Protein AF-J3CNS2-F1 (afdb_monomer_lite)

Secondary structure (DSSP, 8-state):
----SSTTHHHHHHHHHHHHHHHHHTTTT--HHHHT--GGGTSPPHHHHHHHHHHHHHHHHHHTT-----TTHHHHGGGPPP-TTS-PPP--

Foldsee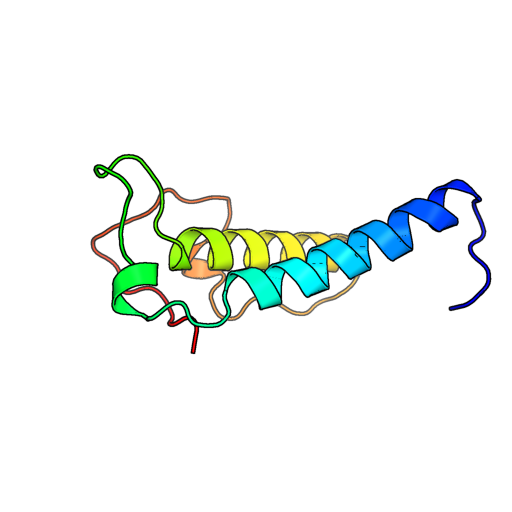k 3Di:
DPDDPDPVCVPVVVVVVVVVVVVVVVCPPQDQVQQCDDDVVPDHGNLLVVLLVVQVVVVVVVVVVNPDHDPQCVCHPPRDDDDPVDDGDTPD

Structure (mmCIF, N/CA/C/O backbone):
data_AF-J3CNS2-F1
#
_entry.id   AF-J3CNS2-F1
#
loop_
_atom_site.group_PDB
_atom_site.id
_atom_site.type_symbol
_atom_site.label_atom_id
_atom_site.label_alt_id
_atom_site.label_comp_id
_atom_site.label_asym_id
_atom_site.label_entity_id
_atom_site.label_seq_id
_atom_site.pdbx_PDB_ins_code
_atom_site.Cartn_x
_atom_site.Cartn_y
_atom_site.Cartn_z
_atom_site.occupancy
_atom_site.B_iso_or_equiv
_atom_site.auth_seq_id
_atom_site.auth_comp_id
_atom_site.auth_asym_id
_atom_site.auth_atom_id
_atom_site.pdbx_PDB_model_num
ATOM 1 N N . MET A 1 1 ? 6.868 -3.702 -25.566 1.00 52.25 1 MET A N 1
ATOM 2 C CA . MET A 1 1 ? 8.228 -3.608 -24.966 1.00 52.25 1 MET A CA 1
ATOM 3 C C . MET A 1 1 ? 8.762 -5.027 -24.961 1.00 52.25 1 MET A C 1
ATOM 5 O O . MET A 1 1 ? 8.719 -5.685 -23.931 1.00 52.25 1 MET A O 1
ATOM 9 N N . ASP A 1 2 ? 9.131 -5.540 -26.136 1.00 57.12 2 ASP A N 1
ATOM 10 C CA . ASP A 1 2 ? 9.018 -6.992 -26.378 1.00 57.12 2 ASP A CA 1
ATOM 11 C C . ASP A 1 2 ? 10.367 -7.683 -26.601 1.00 57.12 2 ASP A C 1
ATOM 13 O O . ASP A 1 2 ? 10.424 -8.868 -26.899 1.00 57.12 2 ASP A O 1
ATOM 17 N N . THR A 1 3 ? 11.475 -6.962 -26.403 1.00 66.50 3 THR A N 1
ATOM 18 C CA . THR A 1 3 ? 12.826 -7.542 -26.390 1.00 66.50 3 THR A CA 1
ATOM 19 C C . THR A 1 3 ? 13.682 -6.873 -25.310 1.00 66.50 3 THR A C 1
ATOM 21 O O . THR A 1 3 ? 14.225 -5.785 -25.525 1.00 66.50 3 THR A O 1
ATOM 24 N N . PRO A 1 4 ? 13.791 -7.462 -24.107 1.00 64.88 4 PRO A N 1
ATOM 25 C CA . PRO A 1 4 ? 14.667 -6.933 -23.073 1.00 64.88 4 PRO A CA 1
ATOM 26 C C . PRO A 1 4 ? 16.142 -7.039 -23.477 1.00 64.88 4 PRO A C 1
ATOM 28 O O . PRO A 1 4 ? 16.611 -8.067 -23.957 1.00 64.88 4 PRO A O 1
ATOM 31 N N . LYS A 1 5 ? 16.917 -5.980 -23.211 1.00 78.00 5 LYS A N 1
ATOM 32 C CA . LYS A 1 5 ? 18.366 -5.943 -23.497 1.00 78.00 5 LYS A CA 1
ATOM 33 C C . LYS A 1 5 ? 19.192 -6.920 -22.645 1.00 78.00 5 LYS A C 1
ATOM 35 O O . LYS A 1 5 ? 20.345 -7.186 -22.965 1.00 78.00 5 LYS A O 1
ATOM 40 N N . SER A 1 6 ? 18.632 -7.424 -21.544 1.00 88.69 6 SER A N 1
ATOM 41 C CA . SER A 1 6 ? 19.291 -8.331 -20.601 1.00 88.69 6 SER A CA 1
ATOM 42 C C . SER A 1 6 ? 18.405 -9.538 -20.331 1.00 88.69 6 SER A C 1
ATOM 44 O O . SER A 1 6 ? 17.251 -9.366 -19.949 1.00 88.69 6 SER A O 1
ATOM 46 N N . LYS A 1 7 ? 18.977 -10.745 -20.404 1.00 89.00 7 LYS A N 1
ATOM 47 C CA . LYS A 1 7 ? 18.281 -12.001 -20.068 1.00 89.00 7 LYS A CA 1
ATOM 48 C C . LYS A 1 7 ? 17.739 -12.036 -18.633 1.00 89.00 7 LYS A C 1
ATOM 50 O O . LYS A 1 7 ? 16.826 -12.787 -18.329 1.00 89.00 7 LYS A O 1
ATOM 55 N N . LYS A 1 8 ? 18.281 -11.217 -17.721 1.00 89.25 8 LYS A N 1
ATOM 56 C CA . LYS A 1 8 ? 17.743 -11.105 -16.351 1.00 89.25 8 LYS A CA 1
ATOM 57 C C . LYS A 1 8 ? 16.354 -10.457 -16.337 1.00 89.25 8 LYS A C 1
ATOM 59 O O . LYS A 1 8 ? 15.533 -10.774 -15.480 1.00 89.25 8 LYS A O 1
ATOM 64 N N . LEU A 1 9 ? 16.085 -9.555 -17.281 1.00 90.88 9 LEU A N 1
ATOM 65 C CA . LEU A 1 9 ? 14.805 -8.856 -17.369 1.00 90.88 9 LEU A CA 1
ATOM 66 C C . LEU A 1 9 ? 13.668 -9.773 -17.838 1.00 90.88 9 LEU A C 1
ATOM 68 O O . LEU A 1 9 ? 12.522 -9.486 -17.500 1.00 90.88 9 LEU A O 1
ATOM 72 N N . ASP A 1 10 ? 13.980 -10.892 -18.504 1.00 89.88 10 ASP A N 1
ATOM 73 C CA . ASP A 1 10 ? 12.997 -11.926 -18.869 1.00 89.88 10 ASP A CA 1
ATOM 74 C C . ASP A 1 10 ? 12.271 -12.497 -17.644 1.00 89.88 10 ASP A C 1
ATOM 76 O O . ASP A 1 10 ? 11.138 -12.949 -17.758 1.00 89.88 10 ASP A O 1
ATOM 80 N N . ILE A 1 11 ? 12.896 -12.449 -16.461 1.00 91.38 11 ILE A N 1
ATOM 81 C CA . ILE A 1 11 ? 12.307 -12.925 -15.201 1.00 91.38 11 ILE A CA 1
ATOM 82 C C . ILE A 1 11 ? 11.816 -11.751 -14.347 1.00 91.38 11 ILE A C 1
ATOM 84 O O . ILE A 1 11 ? 10.730 -11.813 -13.771 1.00 91.38 11 ILE A O 1
ATOM 88 N N . ILE A 1 12 ? 12.585 -10.658 -14.281 1.00 92.62 12 ILE A N 1
ATOM 89 C CA . ILE A 1 12 ? 12.252 -9.504 -13.430 1.00 92.62 12 ILE A CA 1
ATOM 90 C C . ILE A 1 12 ? 10.954 -8.827 -13.889 1.00 92.62 12 ILE A C 1
ATOM 92 O O . ILE A 1 12 ? 10.117 -8.494 -13.052 1.00 92.62 12 ILE A O 1
ATOM 96 N N . ILE A 1 13 ? 10.759 -8.632 -15.200 1.00 91.88 13 ILE A N 1
ATOM 97 C CA . ILE A 1 13 ? 9.575 -7.930 -15.715 1.00 91.88 13 ILE A CA 1
ATOM 98 C C . ILE A 1 13 ? 8.288 -8.723 -15.422 1.00 91.88 13 ILE A C 1
ATOM 100 O O . ILE A 1 13 ? 7.360 -8.133 -14.859 1.00 91.88 13 ILE A O 1
ATOM 104 N N . PRO A 1 14 ? 8.189 -10.034 -15.732 1.00 94.12 14 PRO A N 1
ATOM 105 C CA . PRO A 1 14 ? 7.020 -10.824 -15.351 1.00 94.12 14 PRO A CA 1
ATOM 106 C C . PRO A 1 14 ? 6.800 -10.887 -13.841 1.00 94.12 14 PRO A C 1
ATOM 108 O O . PRO A 1 14 ? 5.662 -10.749 -13.405 1.00 94.12 14 PRO A O 1
ATOM 111 N N . ALA A 1 15 ? 7.861 -11.024 -13.036 1.00 95.69 15 ALA A N 1
ATOM 112 C CA . ALA A 1 15 ? 7.737 -11.047 -11.579 1.00 95.69 15 ALA A CA 1
ATOM 113 C C . ALA A 1 15 ? 7.168 -9.729 -11.030 1.00 95.69 15 ALA A C 1
ATOM 115 O O . ALA A 1 15 ? 6.259 -9.745 -10.204 1.00 95.69 15 ALA A O 1
ATOM 116 N N . TYR A 1 16 ? 7.640 -8.583 -11.531 1.00 93.81 16 TYR A N 1
ATOM 117 C CA . TYR A 1 16 ? 7.115 -7.272 -11.145 1.00 93.81 16 TYR A CA 1
ATOM 118 C C . TYR A 1 16 ? 5.647 -7.080 -11.563 1.00 93.81 16 TYR A C 1
ATOM 120 O O . TYR A 1 16 ? 4.840 -6.554 -10.789 1.00 93.81 16 TYR A O 1
ATOM 128 N N . ARG A 1 17 ? 5.275 -7.538 -12.767 1.00 95.19 17 ARG A N 1
ATOM 129 C CA . ARG A 1 17 ? 3.878 -7.524 -13.237 1.00 95.19 17 ARG A CA 1
ATOM 130 C C . ARG A 1 17 ? 2.990 -8.412 -12.369 1.00 95.19 17 ARG A C 1
ATOM 132 O O . ARG A 1 17 ? 1.966 -7.938 -11.889 1.00 95.19 17 ARG A O 1
ATOM 139 N N . GLY A 1 18 ? 3.416 -9.647 -12.108 1.00 97.06 18 GLY A N 1
ATOM 140 C CA . GLY A 1 18 ? 2.706 -10.590 -11.245 1.00 97.06 18 GLY A CA 1
ATOM 141 C C . GLY A 1 18 ? 2.544 -10.059 -9.823 1.00 97.06 18 GLY A C 1
ATOM 142 O O . GLY A 1 18 ? 1.446 -10.092 -9.282 1.00 97.06 18 GLY A O 1
ATOM 143 N N . HIS A 1 19 ? 3.591 -9.465 -9.243 1.00 96.50 19 HIS A N 1
ATOM 144 C CA . HIS A 1 19 ? 3.495 -8.798 -7.944 1.00 96.50 19 HIS A CA 1
ATOM 145 C C . HIS A 1 19 ? 2.471 -7.656 -7.966 1.00 96.50 19 HIS A C 1
ATOM 147 O O . HIS A 1 19 ? 1.712 -7.484 -7.018 1.00 96.50 19 HIS A O 1
ATOM 1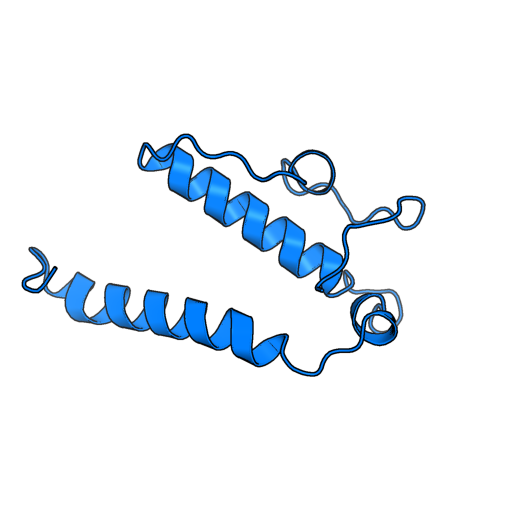53 N N . SER A 1 20 ? 2.457 -6.840 -9.020 1.00 95.81 20 SER A N 1
ATOM 154 C CA . SER A 1 20 ? 1.538 -5.699 -9.117 1.00 95.81 20 SER A CA 1
ATOM 155 C C . SER A 1 20 ? 0.087 -6.132 -9.314 1.00 95.81 20 SER A C 1
ATOM 157 O O . SER A 1 20 ? -0.804 -5.503 -8.756 1.00 95.81 20 SER A O 1
ATOM 159 N N . GLN A 1 21 ? -0.149 -7.226 -10.035 1.00 97.12 21 GLN A N 1
ATOM 160 C CA . GLN A 1 21 ? -1.472 -7.831 -10.153 1.00 97.12 21 GLN A CA 1
ATOM 161 C C . GLN A 1 21 ? -1.922 -8.461 -8.830 1.00 97.12 21 GLN A C 1
ATOM 163 O O . GLN A 1 21 ? -3.015 -8.165 -8.353 1.00 97.12 21 GLN A O 1
ATOM 168 N N . ASN A 1 22 ? -1.062 -9.265 -8.197 1.00 97.31 22 ASN A N 1
ATOM 169 C CA . ASN A 1 22 ? -1.354 -9.883 -6.905 1.00 97.31 22 ASN A CA 1
ATOM 170 C C . ASN A 1 22 ? -1.656 -8.834 -5.838 1.00 97.31 22 ASN A C 1
ATOM 172 O O . ASN A 1 22 ? -2.551 -9.047 -5.034 1.00 97.31 22 ASN A O 1
ATOM 176 N N . PHE A 1 23 ? -0.957 -7.696 -5.853 1.00 96.50 23 PHE A N 1
ATOM 177 C CA . PHE A 1 23 ? -1.222 -6.587 -4.941 1.00 96.50 23 PHE A CA 1
ATOM 178 C C . PHE A 1 23 ? -2.683 -6.116 -4.990 1.00 96.50 23 PHE A C 1
ATOM 180 O O . PHE A 1 23 ? -3.264 -5.879 -3.943 1.00 96.50 23 PHE A O 1
ATOM 187 N N . LEU A 1 24 ? -3.298 -6.035 -6.173 1.00 95.25 24 LEU A N 1
ATOM 188 C CA . LEU A 1 24 ? -4.721 -5.697 -6.287 1.00 95.25 24 LEU A CA 1
ATOM 189 C C . LEU A 1 24 ? -5.613 -6.859 -5.835 1.00 95.25 24 LEU A C 1
ATOM 191 O O . LEU A 1 24 ? -6.578 -6.653 -5.110 1.00 95.25 24 LEU A O 1
ATOM 195 N N . MET A 1 25 ? -5.260 -8.090 -6.215 1.00 96.88 25 MET A N 1
ATOM 196 C CA . MET A 1 25 ? -6.042 -9.281 -5.867 1.00 96.88 25 MET A CA 1
ATOM 197 C C . MET A 1 25 ? -6.109 -9.539 -4.360 1.00 96.88 25 MET A C 1
ATOM 199 O O . MET A 1 25 ? -7.133 -9.997 -3.873 1.00 96.88 25 MET A O 1
ATOM 203 N N . VAL A 1 26 ? -5.037 -9.263 -3.611 1.00 95.62 26 VAL A N 1
ATOM 204 C CA . VAL A 1 26 ? -5.027 -9.475 -2.153 1.00 95.62 26 VAL A CA 1
ATOM 205 C C . VAL A 1 26 ? -5.825 -8.421 -1.389 1.00 95.62 26 VAL A C 1
ATOM 207 O O . VAL A 1 26 ? -6.115 -8.636 -0.218 1.00 95.62 26 VAL A O 1
ATOM 210 N N . LEU A 1 27 ? -6.151 -7.291 -2.021 1.00 96.06 27 LEU A N 1
ATOM 211 C CA . LEU A 1 27 ? -6.992 -6.245 -1.434 1.00 96.06 27 LEU A CA 1
ATOM 212 C C . LEU A 1 27 ? -8.476 -6.448 -1.761 1.00 96.06 27 LEU A C 1
ATOM 214 O O . LEU A 1 27 ? -9.333 -5.911 -1.058 1.00 96.06 27 LEU A O 1
ATOM 218 N N . ASP A 1 28 ? -8.779 -7.231 -2.797 1.00 95.81 28 ASP A N 1
ATOM 219 C CA . ASP A 1 28 ? -10.146 -7.500 -3.228 1.00 95.81 28 ASP A CA 1
ATOM 220 C C . ASP A 1 28 ? -10.967 -8.181 -2.120 1.00 95.81 28 ASP A C 1
ATOM 222 O O . ASP A 1 28 ? -10.515 -9.107 -1.442 1.00 95.81 28 ASP A O 1
ATOM 226 N N . GLY A 1 29 ? -12.188 -7.689 -1.909 1.00 95.44 29 GLY A N 1
ATOM 227 C CA . GLY A 1 29 ? -13.100 -8.184 -0.875 1.00 95.44 29 GLY A CA 1
ATOM 228 C C . GLY A 1 29 ? -12.759 -7.797 0.573 1.00 95.44 29 GLY A C 1
ATOM 229 O O . GLY A 1 29 ? -13.525 -8.136 1.480 1.00 95.44 29 GLY A O 1
ATOM 230 N N . ILE A 1 30 ? -11.667 -7.067 0.834 1.00 95.94 30 ILE A N 1
ATOM 231 C CA . ILE A 1 30 ? -11.384 -6.547 2.177 1.00 95.94 30 ILE A CA 1
ATOM 232 C C . ILE A 1 30 ? -12.299 -5.351 2.459 1.00 95.94 30 ILE A C 1
ATOM 234 O O . ILE A 1 30 ? -12.186 -4.291 1.852 1.00 95.94 30 ILE A O 1
ATOM 238 N N . SER A 1 31 ? -13.202 -5.503 3.427 1.00 96.31 31 SER A N 1
ATOM 239 C CA . SER A 1 31 ? -14.023 -4.393 3.926 1.00 96.31 31 SER A CA 1
ATOM 240 C C . SER A 1 31 ? -13.166 -3.321 4.611 1.00 96.31 31 SER A C 1
ATOM 242 O O . SER A 1 31 ? -12.236 -3.679 5.336 1.00 96.31 31 SER A O 1
ATOM 244 N N . GLU A 1 32 ? -13.576 -2.054 4.533 1.00 94.62 32 GLU A N 1
ATOM 245 C CA . GLU A 1 32 ? -12.953 -0.922 5.245 1.00 94.62 32 GLU A CA 1
ATOM 246 C C . GLU A 1 32 ? -12.706 -1.193 6.739 1.00 94.62 32 GLU A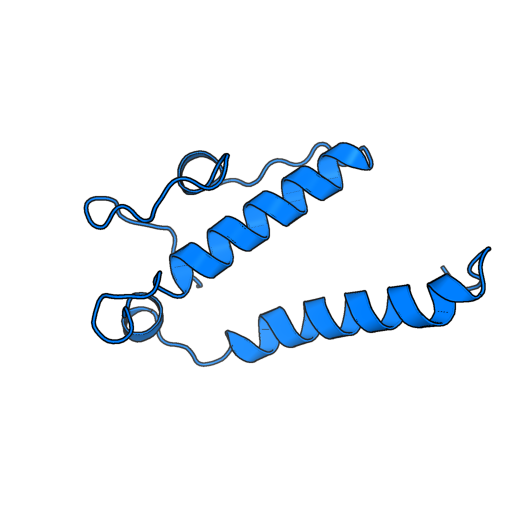 C 1
ATOM 248 O O . GLU A 1 32 ? -11.612 -0.959 7.248 1.00 94.62 32 GLU A O 1
ATOM 253 N N . GLU A 1 33 ? -13.683 -1.778 7.442 1.00 95.31 33 GLU A N 1
ATOM 254 C CA . GLU A 1 33 ? -13.540 -2.120 8.865 1.00 95.31 33 GLU A CA 1
ATOM 255 C C . GLU A 1 33 ? -12.364 -3.081 9.104 1.00 95.31 33 GLU A C 1
ATOM 257 O O . GLU A 1 33 ? -11.531 -2.861 9.983 1.00 95.31 33 GLU A O 1
ATOM 262 N N . ASN A 1 34 ? -12.269 -4.147 8.306 1.00 96.12 34 ASN A N 1
ATOM 263 C CA . ASN A 1 34 ? -11.174 -5.111 8.403 1.00 96.12 34 ASN A CA 1
ATOM 264 C C . ASN A 1 34 ? -9.834 -4.516 7.956 1.00 96.12 34 ASN A C 1
ATOM 266 O O . ASN A 1 34 ? -8.803 -4.873 8.524 1.00 96.12 34 ASN A O 1
ATOM 270 N N . ALA A 1 35 ? -9.835 -3.589 6.997 1.00 96.75 35 ALA A N 1
ATOM 271 C CA . ALA A 1 35 ? -8.622 -2.929 6.524 1.00 96.75 35 ALA A CA 1
ATOM 272 C C . ALA A 1 35 ? -7.955 -2.049 7.598 1.00 96.75 35 ALA A C 1
ATOM 274 O O . ALA A 1 35 ? -6.749 -1.800 7.522 1.00 96.75 35 ALA A O 1
ATOM 275 N N . LEU A 1 36 ? -8.717 -1.613 8.606 1.00 96.00 36 LEU A N 1
ATOM 276 C CA . LEU A 1 36 ? -8.243 -0.831 9.751 1.00 96.00 36 LEU A CA 1
ATOM 277 C C . LEU A 1 36 ? -7.846 -1.690 10.967 1.00 96.00 36 LEU A C 1
ATOM 279 O O . LEU A 1 36 ? -7.287 -1.167 11.931 1.00 96.00 36 LEU A O 1
ATOM 283 N N . LYS A 1 37 ? -8.075 -3.012 10.942 1.00 95.94 37 LYS A N 1
ATOM 284 C CA . LYS A 1 37 ? -7.723 -3.897 12.064 1.00 95.94 37 LYS A CA 1
ATOM 285 C C . LYS A 1 37 ? -6.214 -4.129 12.150 1.00 95.94 37 LYS A C 1
ATOM 287 O O . LYS A 1 37 ? -5.544 -4.426 11.161 1.00 95.94 37 LYS A O 1
ATOM 292 N N . ARG A 1 38 ? -5.695 -4.064 13.378 1.00 96.56 38 ARG A N 1
ATOM 293 C CA . ARG A 1 38 ? -4.331 -4.473 13.741 1.00 96.56 38 ARG A CA 1
ATOM 294 C C . ARG A 1 38 ? -4.375 -5.870 14.351 1.00 96.56 38 ARG A C 1
ATOM 296 O O . ARG A 1 38 ? -5.173 -6.117 15.255 1.00 96.56 38 ARG A O 1
ATOM 303 N N . ILE A 1 39 ? -3.499 -6.773 13.917 1.00 94.44 39 ILE A N 1
ATOM 304 C CA . ILE A 1 39 ? -3.434 -8.122 14.491 1.00 94.44 39 ILE A CA 1
ATOM 305 C C . ILE A 1 39 ? -2.815 -8.025 15.883 1.00 94.44 39 ILE A C 1
ATOM 307 O O . ILE A 1 39 ? -1.648 -7.657 16.032 1.00 94.44 39 ILE A O 1
ATOM 311 N N . GLU A 1 40 ? -3.633 -8.291 16.904 1.00 93.94 40 GLU A N 1
ATOM 312 C CA . GLU A 1 40 ? -3.267 -8.192 18.326 1.00 93.94 40 GLU A CA 1
ATOM 313 C C . GLU A 1 40 ? -2.661 -6.826 18.711 1.00 93.94 40 GLU A C 1
ATOM 315 O O . GLU A 1 40 ? -1.828 -6.735 19.608 1.00 93.94 40 GLU A O 1
ATOM 320 N N . GLY A 1 41 ? -3.019 -5.755 17.992 1.00 91.81 41 GLY A N 1
ATOM 321 C CA . GLY A 1 41 ? -2.445 -4.418 18.194 1.00 91.81 41 GLY A CA 1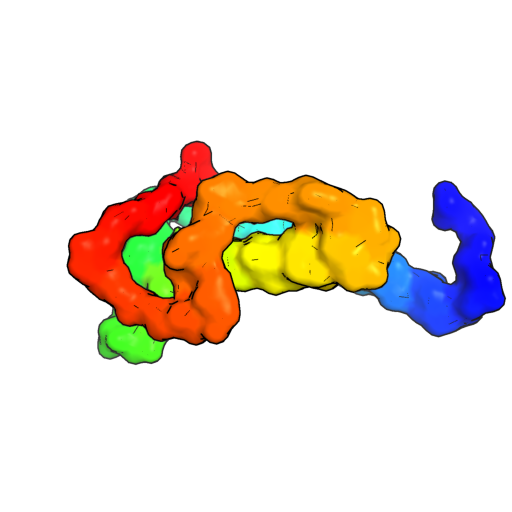
ATOM 322 C C . GLY A 1 41 ? -0.970 -4.276 17.788 1.00 91.81 41 GLY A C 1
ATOM 323 O O . GLY A 1 41 ? -0.395 -3.200 17.933 1.00 91.81 41 GLY A O 1
ATOM 324 N N . ARG A 1 42 ? -0.328 -5.315 17.238 1.00 91.44 42 ARG A N 1
ATOM 325 C CA . ARG A 1 42 ? 1.125 -5.321 16.972 1.00 91.44 42 ARG A CA 1
ATOM 326 C C . ARG A 1 42 ? 1.513 -4.973 15.539 1.00 91.44 42 ARG A C 1
ATOM 328 O O . ARG A 1 42 ? 2.655 -4.598 15.303 1.00 91.44 42 ARG A O 1
ATOM 335 N N . THR A 1 43 ? 0.593 -5.101 14.590 1.00 94.50 43 THR A N 1
ATOM 336 C CA . THR A 1 43 ? 0.852 -4.806 13.174 1.00 94.50 43 THR A CA 1
ATOM 337 C C . THR A 1 43 ? 0.361 -3.418 12.801 1.00 94.50 43 THR A C 1
ATOM 339 O O . THR A 1 43 ? -0.549 -2.894 13.441 1.00 94.50 43 THR A O 1
ATOM 342 N N . ASN A 1 44 ? 0.881 -2.863 11.707 1.00 96.38 44 ASN A N 1
ATOM 343 C CA . ASN A 1 44 ? 0.166 -1.801 11.009 1.00 96.38 44 ASN A CA 1
ATOM 344 C C . ASN A 1 44 ? -1.128 -2.372 10.413 1.00 96.38 44 ASN A C 1
ATOM 346 O O . ASN A 1 44 ? -1.203 -3.566 10.101 1.00 96.38 44 ASN A O 1
ATOM 350 N N . HIS A 1 45 ? -2.155 -1.538 10.284 1.00 96.75 45 HIS A N 1
ATOM 351 C CA . HIS A 1 45 ? -3.369 -1.927 9.577 1.00 96.75 45 HIS A CA 1
ATOM 352 C C . HIS A 1 45 ? -3.146 -1.877 8.054 1.00 96.75 45 HIS A C 1
ATOM 354 O O . HIS A 1 45 ? -2.209 -1.236 7.567 1.00 96.75 45 HIS A O 1
ATOM 360 N N . ILE A 1 46 ? -3.998 -2.558 7.285 1.00 97.12 46 ILE A N 1
ATOM 361 C CA . ILE A 1 46 ? -3.824 -2.751 5.833 1.00 97.12 46 ILE A CA 1
ATOM 362 C C . ILE A 1 46 ? -3.802 -1.422 5.087 1.00 97.12 46 ILE A C 1
ATOM 364 O O . ILE A 1 46 ? -2.927 -1.230 4.248 1.00 97.12 46 ILE A O 1
ATOM 368 N N . VAL A 1 47 ? -4.675 -0.477 5.451 1.00 97.12 47 VAL A N 1
ATOM 369 C CA . VAL A 1 47 ? -4.675 0.872 4.854 1.00 97.12 47 VAL A CA 1
ATOM 370 C C . VAL A 1 47 ? -3.291 1.529 4.937 1.00 97.12 47 VAL A C 1
ATOM 372 O O . VAL A 1 47 ? -2.792 2.057 3.945 1.00 97.12 47 VAL A O 1
ATOM 375 N N . TRP A 1 48 ? -2.628 1.451 6.097 1.00 96.88 48 TRP A N 1
ATOM 376 C CA . TRP A 1 48 ? -1.311 2.050 6.278 1.00 96.88 48 TRP A CA 1
ATOM 377 C C . TRP A 1 48 ? -0.261 1.321 5.445 1.00 96.88 48 TRP A C 1
ATOM 379 O O . TRP A 1 48 ? 0.559 1.958 4.790 1.00 96.88 48 TRP A O 1
ATOM 389 N N . MET A 1 49 ? -0.309 -0.015 5.430 1.00 96.19 49 MET A N 1
ATOM 390 C CA . MET A 1 49 ? 0.634 -0.827 4.656 1.00 96.19 49 MET A CA 1
ATOM 391 C C . MET A 1 49 ? 0.525 -0.538 3.155 1.00 96.19 49 MET A C 1
ATOM 393 O O . MET A 1 49 ? 1.545 -0.391 2.484 1.00 96.19 49 MET A O 1
ATOM 397 N N . VAL A 1 50 ? -0.698 -0.401 2.639 1.00 96.56 50 VAL A N 1
ATOM 398 C CA . VAL A 1 50 ? -0.975 -0.037 1.244 1.00 96.56 50 VAL A CA 1
ATOM 399 C C . VAL A 1 50 ? -0.468 1.366 0.934 1.00 96.56 50 VAL A C 1
ATOM 401 O O . VAL A 1 50 ? 0.286 1.533 -0.022 1.00 96.56 50 VAL A O 1
ATOM 404 N N . GLY A 1 51 ? -0.821 2.361 1.750 1.00 95.88 51 GLY A N 1
ATOM 405 C CA . GLY A 1 51 ? -0.400 3.742 1.530 1.00 95.88 51 GLY A CA 1
ATOM 406 C C . GLY A 1 51 ? 1.118 3.920 1.582 1.00 95.88 51 GLY A C 1
ATOM 407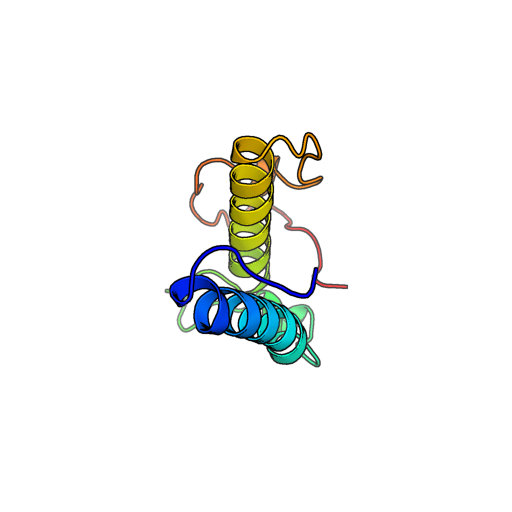 O O . GLY A 1 51 ? 1.697 4.538 0.691 1.00 95.88 51 GLY A O 1
ATOM 408 N N . ASN A 1 52 ? 1.790 3.296 2.553 1.00 95.94 52 ASN A N 1
ATOM 409 C CA . ASN A 1 52 ? 3.250 3.305 2.627 1.00 95.94 52 ASN A CA 1
ATOM 410 C C . ASN A 1 52 ? 3.896 2.616 1.416 1.00 95.94 52 ASN A C 1
ATOM 412 O O . ASN A 1 52 ? 4.863 3.129 0.856 1.00 95.94 52 ASN A O 1
ATOM 416 N N . PHE A 1 53 ? 3.345 1.489 0.961 1.00 95.44 53 PHE A N 1
ATOM 417 C CA . PHE A 1 53 ? 3.860 0.806 -0.222 1.00 95.44 53 PHE A CA 1
ATOM 418 C C . PHE A 1 53 ? 3.664 1.620 -1.510 1.00 95.44 53 PHE A C 1
ATOM 420 O O . PHE A 1 53 ? 4.548 1.626 -2.372 1.00 95.44 53 PHE A O 1
ATOM 427 N N . LEU A 1 54 ? 2.537 2.327 -1.645 1.00 95.06 54 LEU A N 1
ATOM 428 C CA . LEU A 1 54 ? 2.302 3.250 -2.754 1.00 95.06 54 LEU A CA 1
ATOM 429 C C . LEU A 1 54 ? 3.297 4.411 -2.718 1.00 95.06 54 LEU A C 1
ATOM 431 O O . LEU A 1 54 ? 3.964 4.632 -3.725 1.00 95.06 54 LEU A O 1
ATOM 435 N N . ASP A 1 55 ? 3.493 5.069 -1.573 1.00 95.69 55 ASP A N 1
ATOM 436 C CA . ASP A 1 55 ? 4.491 6.141 -1.422 1.00 95.69 55 ASP A CA 1
ATOM 437 C C . ASP A 1 55 ? 5.886 5.696 -1.903 1.00 95.69 55 ASP A C 1
ATOM 439 O O . ASP A 1 55 ? 6.527 6.377 -2.707 1.00 95.69 55 ASP A O 1
ATOM 443 N N . MET A 1 56 ? 6.316 4.483 -1.532 1.00 94.12 56 MET A N 1
ATOM 444 C CA . MET A 1 56 ? 7.586 3.911 -2.000 1.00 94.12 56 MET A CA 1
ATOM 445 C C . MET A 1 56 ? 7.629 3.676 -3.517 1.00 94.12 56 MET A C 1
ATOM 447 O O . MET A 1 56 ? 8.679 3.855 -4.138 1.00 94.12 56 MET A O 1
ATOM 451 N N . ARG A 1 57 ? 6.510 3.293 -4.144 1.00 94.50 57 ARG A N 1
ATOM 452 C CA . ARG A 1 57 ? 6.430 3.137 -5.607 1.00 94.50 57 ARG A CA 1
ATOM 453 C C . ARG A 1 57 ? 6.534 4.477 -6.331 1.00 94.50 57 ARG A C 1
ATOM 455 O O . ARG A 1 57 ? 7.235 4.541 -7.337 1.00 94.50 57 ARG A O 1
ATOM 462 N N . TYR A 1 58 ? 5.891 5.525 -5.817 1.00 95.56 58 TYR A N 1
ATOM 463 C CA . TYR A 1 58 ? 6.019 6.881 -6.358 1.00 95.56 58 TYR A CA 1
ATOM 464 C C . TYR A 1 58 ? 7.453 7.403 -6.204 1.00 95.56 58 TYR A C 1
ATOM 466 O O . TYR A 1 58 ? 8.035 7.888 -7.172 1.00 95.56 58 TYR A O 1
ATOM 474 N N . ALA A 1 59 ? 8.076 7.204 -5.037 1.00 93.44 59 ALA A N 1
ATOM 475 C CA . ALA A 1 59 ? 9.481 7.549 -4.822 1.00 93.44 59 ALA A CA 1
ATOM 476 C C . ALA A 1 59 ? 10.421 6.810 -5.795 1.00 93.44 59 ALA A C 1
ATOM 478 O O . ALA A 1 59 ? 11.337 7.411 -6.355 1.00 93.44 59 ALA A O 1
ATOM 479 N N . LEU A 1 60 ? 10.175 5.521 -6.057 1.00 93.75 60 LEU A N 1
ATOM 480 C CA . LEU A 1 60 ? 10.930 4.762 -7.056 1.00 93.75 60 LEU A CA 1
ATOM 481 C C . LEU A 1 60 ? 10.689 5.285 -8.480 1.00 93.75 60 LEU A C 1
ATOM 483 O O . LEU A 1 60 ? 11.633 5.380 -9.261 1.00 93.75 60 LEU A O 1
ATOM 487 N N . GLY A 1 61 ? 9.449 5.642 -8.818 1.00 95.06 61 GLY A N 1
ATOM 488 C CA . GLY A 1 61 ? 9.114 6.285 -10.088 1.00 95.06 61 GLY A CA 1
ATOM 489 C C . GLY A 1 61 ? 9.899 7.580 -10.291 1.00 95.06 61 GLY A C 1
ATOM 490 O O . GLY A 1 61 ? 10.486 7.775 -11.356 1.00 95.06 61 GLY A O 1
ATOM 491 N N . ASN A 1 62 ? 10.001 8.405 -9.249 1.00 94.69 62 ASN A N 1
ATOM 492 C CA . ASN A 1 62 ? 10.775 9.642 -9.270 1.00 94.69 62 ASN A CA 1
ATOM 493 C C . ASN A 1 62 ? 12.256 9.412 -9.597 1.00 94.69 62 ASN A C 1
ATOM 495 O O . ASN A 1 62 ? 12.810 10.117 -10.439 1.00 94.69 62 ASN A O 1
ATOM 499 N N . ILE A 1 63 ? 12.869 8.360 -9.040 1.00 95.19 63 ILE A N 1
ATOM 500 C CA . ILE A 1 63 ? 14.244 7.949 -9.383 1.00 95.19 63 ILE A CA 1
ATOM 501 C C . ILE A 1 63 ? 14.380 7.618 -10.883 1.00 95.19 63 ILE A C 1
ATOM 503 O O . ILE A 1 63 ? 15.440 7.830 -11.470 1.00 95.19 63 ILE A O 1
ATOM 507 N N . PHE A 1 64 ? 13.312 7.134 -11.522 1.00 94.50 64 PHE A N 1
ATOM 508 C CA . PHE A 1 64 ? 13.260 6.842 -12.958 1.00 94.50 64 PHE A CA 1
ATOM 509 C C . PHE A 1 64 ? 12.746 8.004 -13.828 1.00 94.50 64 PHE A C 1
ATOM 511 O O . PHE A 1 64 ? 12.572 7.819 -15.033 1.00 94.50 64 PHE A O 1
ATOM 518 N N . GLY A 1 65 ? 12.538 9.196 -13.259 1.00 96.88 65 GLY A N 1
ATOM 519 C CA . GLY A 1 65 ? 12.100 10.392 -13.989 1.00 96.88 65 GLY A CA 1
ATOM 520 C C . GLY A 1 65 ? 10.582 10.555 -14.134 1.00 96.88 65 GLY A C 1
ATOM 521 O O . GLY A 1 65 ? 10.144 11.378 -14.932 1.00 96.88 65 GLY A O 1
ATOM 522 N N . ILE A 1 66 ? 9.785 9.791 -13.382 1.00 96.62 66 ILE A N 1
ATOM 523 C CA . ILE A 1 66 ? 8.324 9.945 -13.281 1.00 96.62 66 ILE A CA 1
ATOM 524 C C . ILE A 1 66 ? 8.046 11.014 -12.214 1.00 96.62 66 ILE A C 1
ATOM 526 O O . ILE A 1 66 ? 8.412 10.842 -11.053 1.00 96.62 66 ILE A O 1
ATOM 530 N N . SER A 1 67 ? 7.477 12.155 -12.604 1.00 94.44 67 SER A N 1
ATOM 531 C CA . SER A 1 67 ? 7.321 13.332 -11.729 1.00 94.44 67 SER A CA 1
ATOM 532 C C . SER A 1 67 ? 6.036 13.337 -10.901 1.00 94.44 67 SER A C 1
ATOM 534 O O . SER A 1 67 ? 5.821 14.251 -10.112 1.00 94.44 67 SER A O 1
ATOM 536 N N . GLU A 1 68 ? 5.169 12.354 -11.105 1.00 95.44 68 GLU A N 1
ATOM 537 C CA . GLU A 1 68 ? 3.930 12.182 -10.369 1.00 95.44 68 GLU A CA 1
ATOM 538 C C . GLU A 1 68 ? 4.215 12.021 -8.871 1.00 95.44 68 GLU A C 1
ATOM 540 O O . GLU A 1 68 ? 5.127 11.299 -8.463 1.00 95.44 68 GLU A O 1
ATOM 545 N N . GLU A 1 69 ? 3.408 12.684 -8.045 1.00 90.75 69 GLU A N 1
ATOM 546 C CA . GLU A 1 69 ? 3.454 12.551 -6.592 1.00 90.75 69 GLU A CA 1
ATOM 547 C C . GLU A 1 69 ? 2.237 11.783 -6.088 1.00 90.75 69 GLU A C 1
ATOM 549 O O . GLU A 1 69 ? 1.156 11.818 -6.680 1.00 90.75 69 GLU A O 1
ATOM 554 N N . PHE A 1 70 ? 2.418 11.080 -4.973 1.00 94.69 70 PHE A N 1
ATOM 555 C CA . PHE A 1 70 ? 1.321 10.398 -4.313 1.00 94.69 70 PHE A CA 1
ATOM 556 C C . PHE A 1 70 ? 0.443 11.419 -3.580 1.00 94.69 70 PHE A C 1
ATOM 558 O O . PHE A 1 70 ? 0.933 12.130 -2.706 1.00 94.69 70 PHE A O 1
ATOM 565 N N . GLU A 1 71 ? -0.856 11.460 -3.889 1.00 95.44 71 GLU A N 1
ATOM 566 C CA . GLU A 1 71 ? -1.819 12.403 -3.289 1.00 95.44 71 GLU A CA 1
ATOM 567 C C . GLU A 1 71 ? -1.816 12.368 -1.750 1.00 95.44 71 GLU A C 1
ATOM 569 O O . GLU A 1 71 ? -1.987 13.394 -1.098 1.00 95.44 71 GLU A O 1
ATOM 574 N N . TYR A 1 72 ? -1.552 11.199 -1.160 1.00 95.62 72 TYR A N 1
ATOM 575 C CA . TYR A 1 72 ? -1.545 10.995 0.290 1.00 95.62 72 TYR A CA 1
ATOM 576 C C . TYR A 1 72 ? -0.140 10.927 0.902 1.00 95.62 72 TYR A C 1
ATOM 578 O O . TYR A 1 72 ? 0.018 10.432 2.018 1.00 95.62 72 TYR A O 1
ATOM 586 N N . LYS A 1 73 ? 0.888 11.421 0.201 1.00 93.88 73 LYS A N 1
ATOM 587 C CA . LYS A 1 73 ? 2.296 11.408 0.641 1.00 93.88 73 LYS A CA 1
ATOM 588 C C . LYS A 1 73 ? 2.479 11.854 2.093 1.00 93.88 73 LYS A C 1
ATOM 590 O O . LYS A 1 73 ? 3.201 11.201 2.841 1.00 93.88 73 LYS A O 1
ATOM 595 N N . ASP A 1 74 ? 1.778 12.893 2.542 1.00 94.25 74 ASP A N 1
ATOM 596 C CA . ASP A 1 74 ? 1.932 13.439 3.899 1.00 94.25 74 ASP A CA 1
ATOM 597 C C . ASP A 1 74 ? 1.643 12.430 5.024 1.00 94.25 74 ASP A C 1
ATOM 599 O O . ASP A 1 74 ? 2.249 12.516 6.101 1.00 94.25 74 ASP A O 1
ATOM 603 N N . PHE A 1 75 ? 0.788 11.437 4.767 1.00 94.88 75 PHE A N 1
ATOM 604 C CA . PHE A 1 75 ? 0.452 10.372 5.714 1.00 94.88 75 PHE A CA 1
ATOM 605 C C . PHE A 1 75 ? 1.557 9.311 5.853 1.00 94.88 75 PHE A C 1
ATOM 607 O O . PHE A 1 75 ? 1.622 8.632 6.877 1.00 94.88 75 PHE A O 1
ATOM 614 N N . PHE A 1 76 ? 2.425 9.161 4.845 1.00 94.44 76 PHE A N 1
ATOM 615 C CA . PHE A 1 76 ? 3.304 7.990 4.701 1.00 94.44 76 PHE A CA 1
ATOM 616 C C . PHE A 1 76 ? 4.784 8.312 4.475 1.00 94.44 76 PHE A C 1
ATOM 618 O O . PHE A 1 76 ? 5.633 7.435 4.673 1.00 94.44 76 PHE A O 1
ATOM 625 N N . PHE A 1 77 ? 5.087 9.550 4.082 1.00 88.12 77 PHE A N 1
ATOM 626 C CA . PHE A 1 77 ? 6.411 10.006 3.678 1.00 88.12 77 PHE A CA 1
ATOM 627 C C . PHE A 1 77 ? 7.492 9.598 4.682 1.00 88.12 77 PHE A C 1
ATOM 629 O O . PHE A 1 77 ? 7.322 9.761 5.889 1.00 88.12 77 PHE A O 1
ATOM 636 N N . GLN A 1 78 ? 8.617 9.087 4.172 1.00 83.75 78 GLN A N 1
ATOM 637 C CA . GLN A 1 78 ? 9.777 8.644 4.963 1.00 83.75 78 GLN A CA 1
ATOM 638 C C . GLN A 1 78 ? 9.496 7.515 5.968 1.00 83.75 78 GLN A C 1
ATOM 640 O O . GLN A 1 78 ? 10.260 7.325 6.912 1.00 83.75 78 GLN A O 1
ATOM 645 N N . GLY A 1 79 ? 8.434 6.730 5.769 1.00 81.06 79 GLY A N 1
ATOM 646 C CA . GLY A 1 79 ? 8.159 5.576 6.627 1.00 81.06 79 GLY A CA 1
ATOM 647 C C . GLY A 1 79 ? 7.770 5.970 8.052 1.00 81.06 79 GLY A C 1
ATOM 648 O O . GLY A 1 79 ? 8.137 5.277 9.001 1.00 81.06 79 GLY A O 1
ATOM 649 N N . LYS A 1 80 ? 7.037 7.085 8.202 1.00 90.62 80 LYS A N 1
ATOM 650 C CA . LYS A 1 80 ? 6.410 7.493 9.470 1.00 90.62 80 LYS A CA 1
ATOM 651 C C . LYS A 1 80 ? 5.694 6.314 10.120 1.00 90.62 80 LYS A C 1
ATOM 653 O O . LYS A 1 80 ? 4.950 5.614 9.447 1.00 90.62 80 LYS A O 1
ATOM 658 N N . ALA A 1 81 ? 5.860 6.127 11.426 1.00 93.94 81 ALA A N 1
ATOM 659 C CA . ALA A 1 81 ? 5.102 5.112 12.151 1.00 93.94 81 ALA A CA 1
ATOM 660 C C . ALA A 1 81 ? 3.583 5.326 11.996 1.00 93.94 81 ALA A C 1
ATOM 662 O O . ALA A 1 81 ? 3.123 6.446 11.769 1.00 93.94 81 ALA A O 1
ATOM 663 N N . LEU A 1 82 ? 2.814 4.242 12.127 1.00 96.00 82 LEU A N 1
ATOM 664 C CA . LEU A 1 82 ? 1.357 4.314 12.184 1.00 96.00 82 LEU A CA 1
ATOM 665 C C . LEU A 1 82 ? 0.923 5.191 13.369 1.00 96.00 82 LEU A C 1
ATOM 667 O O . LEU A 1 82 ? 1.318 4.934 14.507 1.00 96.00 82 LEU A O 1
ATOM 671 N N . ASP A 1 83 ? 0.096 6.192 13.083 1.00 94.94 83 ASP A N 1
ATOM 672 C CA . ASP A 1 83 ? -0.521 7.088 14.055 1.00 94.94 83 ASP A CA 1
ATOM 673 C C . ASP A 1 83 ? -2.031 6.822 14.090 1.00 94.94 83 ASP A C 1
ATOM 675 O O . ASP A 1 83 ? -2.755 7.079 13.135 1.00 94.94 83 ASP A O 1
ATOM 679 N N . GLU A 1 84 ? -2.520 6.272 15.200 1.00 93.25 84 GLU A N 1
ATOM 680 C CA . GLU A 1 84 ? -3.932 5.897 15.352 1.00 93.25 84 GLU A CA 1
ATOM 681 C C . GLU A 1 84 ? -4.854 7.101 15.618 1.00 93.25 84 GLU A C 1
ATOM 683 O O . GLU A 1 84 ? -6.073 6.945 15.665 1.00 93.25 84 GLU A O 1
ATOM 688 N N . THR A 1 85 ? -4.297 8.307 15.785 1.00 94.88 85 THR A N 1
ATOM 689 C CA . THR A 1 85 ? -5.071 9.539 16.002 1.00 94.88 85 THR A CA 1
ATOM 690 C C . THR A 1 85 ? -5.519 10.203 14.701 1.00 94.88 85 THR A C 1
ATOM 692 O O . THR A 1 85 ? -6.417 11.049 14.718 1.00 94.88 85 THR A O 1
ATOM 695 N N . ILE A 1 86 ? -4.929 9.813 13.568 1.00 94.12 86 ILE A N 1
ATOM 696 C CA . ILE A 1 86 ? -5.235 10.375 12.252 1.00 94.12 86 ILE A CA 1
ATOM 697 C C . ILE A 1 86 ? -6.179 9.479 11.453 1.00 94.12 86 ILE A C 1
ATOM 699 O O . ILE A 1 86 ? -6.166 8.252 11.540 1.00 94.12 86 ILE A O 1
ATOM 703 N N . LYS A 1 87 ? -7.002 10.114 10.616 1.00 95.19 87 LYS A N 1
ATOM 704 C CA . LYS A 1 87 ? -7.875 9.411 9.678 1.00 95.19 87 LYS A CA 1
ATOM 705 C C . LYS A 1 87 ? -7.141 9.204 8.356 1.00 95.19 87 LYS A C 1
ATOM 707 O O . LYS A 1 87 ? -6.920 10.163 7.620 1.00 95.19 87 LYS A O 1
ATOM 712 N N . TYR A 1 88 ? -6.787 7.957 8.067 1.00 95.88 88 TYR A N 1
ATOM 713 C CA . TYR A 1 88 ? -6.165 7.578 6.801 1.00 95.88 88 TYR A CA 1
ATOM 714 C C . TYR A 1 88 ? -7.178 7.531 5.638 1.00 95.88 88 TYR A C 1
ATOM 716 O O . TYR A 1 88 ? -8.385 7.418 5.882 1.00 95.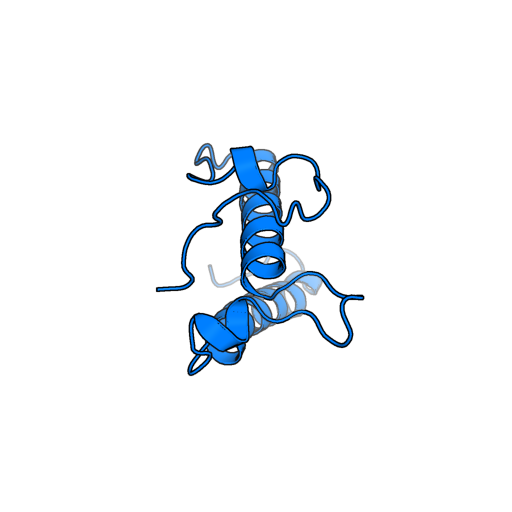88 88 TYR A O 1
ATOM 724 N N . PRO A 1 89 ? -6.698 7.603 4.381 1.00 94.31 89 PRO A N 1
ATOM 725 C CA . PRO A 1 89 ? -7.514 7.373 3.187 1.00 94.31 89 PRO A CA 1
ATOM 726 C C . PRO A 1 89 ? -8.154 5.978 3.165 1.00 94.31 89 PRO A C 1
ATOM 728 O O . PRO A 1 89 ? -7.647 5.046 3.782 1.00 94.31 89 PRO A O 1
ATOM 731 N N . SER A 1 90 ? -9.255 5.841 2.432 1.00 92.50 90 SER A N 1
ATOM 732 C CA . SER A 1 90 ? -9.951 4.564 2.216 1.00 92.50 90 SER A CA 1
ATOM 733 C C . SER A 1 90 ? -9.237 3.715 1.154 1.00 92.50 90 SER A C 1
ATOM 735 O O . SER A 1 90 ? -8.460 4.240 0.355 1.00 92.50 90 SER A O 1
ATOM 737 N N . LEU A 1 91 ? -9.479 2.398 1.150 1.00 90.75 91 LEU A N 1
ATOM 738 C CA . LEU A 1 91 ? -9.081 1.514 0.048 1.00 90.75 91 LEU A CA 1
ATOM 739 C C . LEU A 1 91 ? -10.069 1.558 -1.139 1.00 90.75 91 LEU A C 1
ATOM 741 O O . LEU A 1 91 ? -9.779 0.930 -2.159 1.00 90.75 91 LEU A O 1
ATOM 745 N N . GLN A 1 92 ? -11.214 2.243 -1.001 1.00 83.00 92 GLN A N 1
ATOM 746 C CA . GLN A 1 92 ? -12.307 2.326 -1.981 1.00 83.00 92 GLN A CA 1
ATOM 747 C C . GLN A 1 92 ? -12.340 3.658 -2.732 1.00 83.00 92 GLN A C 1
ATOM 749 O O . GLN A 1 92 ? -12.058 4.708 -2.112 1.00 83.00 92 GLN A O 1
#

InterPro domains:
  IPR034660 DinB/YfiT-like putative metalloenzymes [G3DSA:1.20.120.450] (2-92)

pLDDT: mean 92.52, std 7.78, range [52.25, 97.31]

Organism: NCBI:txid1144316

Sequence (92 aa):
MDTPKSKKLDIIIPAYRGHSQNFLMVLDGISEENALKRIEGRTNHIVWMVGNFLDMRYALGNIFGISEEFEYKDFFFQGKALDETIKYPSLQ

Radius of gyration: 15.88 Å; chains: 1; bounding box: 33×26×45 Å